Protein AF-K2E7V6-F1 (afdb_monomer_lite)

Secondary structure (DSSP, 8-state):
-EEEEE--SSSHHHHHHTT--TT---EEEEESS--HHHHHHHGGGGGTS-EEEEESS-----TTSSEEEEEEEEPTTSS-EEEEEEE--

Structure (mmCIF, N/CA/C/O backbone):
data_AF-K2E7V6-F1
#
_entry.id   AF-K2E7V6-F1
#
loop_
_atom_site.group_PDB
_atom_site.id
_atom_site.type_symbol
_atom_site.label_atom_id
_atom_site.label_alt_id
_atom_site.label_comp_id
_atom_site.label_asym_id
_atom_site.label_entity_id
_atom_site.label_seq_id
_atom_site.pdbx_PDB_ins_code
_atom_site.Cartn_x
_atom_site.Cartn_y
_atom_site.Cartn_z
_atom_site.occupancy
_atom_site.B_iso_or_equiv
_atom_site.auth_seq_id
_atom_site.auth_comp_id
_atom_site.auth_asym_id
_atom_site.auth_atom_id
_atom_site.pdbx_PDB_model_num
ATOM 1 N N . MET A 1 1 ? -10.677 -3.308 4.103 1.00 87.88 1 MET A N 1
ATOM 2 C CA . MET A 1 1 ? -9.235 -3.040 3.861 1.00 87.88 1 MET A CA 1
ATOM 3 C C . MET A 1 1 ? -9.113 -2.042 2.725 1.00 87.88 1 MET A C 1
ATOM 5 O O . MET A 1 1 ? -9.919 -2.105 1.805 1.00 87.88 1 MET A O 1
ATOM 9 N N . ILE A 1 2 ? -8.145 -1.132 2.779 1.00 92.06 2 ILE A N 1
ATOM 10 C CA . ILE A 1 2 ? -7.909 -0.121 1.743 1.00 92.06 2 ILE A CA 1
ATOM 11 C C . ILE A 1 2 ? -6.492 -0.298 1.200 1.00 92.06 2 ILE A C 1
ATOM 13 O O . ILE A 1 2 ? -5.555 -0.503 1.969 1.00 92.06 2 ILE A O 1
ATOM 17 N N . ILE A 1 3 ? -6.334 -0.221 -0.117 1.00 92.38 3 ILE A N 1
ATOM 18 C CA . ILE A 1 3 ? -5.034 -0.249 -0.786 1.00 92.38 3 ILE A CA 1
ATOM 19 C C . ILE A 1 3 ? -4.888 1.040 -1.592 1.00 92.38 3 ILE A C 1
ATOM 21 O O . ILE A 1 3 ? -5.654 1.285 -2.518 1.00 92.38 3 ILE A O 1
ATOM 25 N N . LEU A 1 4 ? -3.904 1.861 -1.243 1.00 92.88 4 LEU A N 1
ATOM 26 C CA . LEU A 1 4 ? -3.499 3.040 -2.000 1.00 92.88 4 LEU A CA 1
ATOM 27 C C . LEU A 1 4 ? -2.428 2.606 -3.002 1.00 92.88 4 LEU A C 1
ATOM 29 O O . LEU A 1 4 ? -1.372 2.115 -2.609 1.00 92.88 4 LEU A O 1
ATOM 33 N N . ALA A 1 5 ? -2.694 2.754 -4.288 1.00 92.69 5 ALA A N 1
ATOM 34 C CA . ALA A 1 5 ? -1.837 2.269 -5.360 1.00 92.69 5 ALA A CA 1
ATOM 35 C C . ALA A 1 5 ? -1.260 3.437 -6.173 1.00 92.69 5 ALA A C 1
ATOM 37 O O . ALA A 1 5 ? -1.968 4.387 -6.500 1.00 92.69 5 ALA A O 1
ATOM 38 N N . GLU A 1 6 ? 0.034 3.372 -6.491 1.00 88.88 6 GLU A N 1
ATOM 39 C CA . GLU A 1 6 ? 0.722 4.371 -7.315 1.00 88.88 6 GLU A CA 1
ATOM 40 C C . GLU A 1 6 ? 0.322 4.223 -8.792 1.00 88.88 6 GLU A C 1
ATOM 42 O O . GLU A 1 6 ? 0.862 3.383 -9.520 1.00 88.88 6 GLU A O 1
ATOM 47 N N . GLY A 1 7 ? -0.596 5.086 -9.224 1.00 83.75 7 GLY A N 1
ATOM 48 C CA . GLY A 1 7 ? -1.104 5.161 -10.587 1.00 83.75 7 GLY A CA 1
ATOM 49 C C . GLY A 1 7 ? -2.382 4.367 -10.840 1.00 83.75 7 GLY A C 1
ATOM 50 O O . GLY A 1 7 ? -2.541 3.233 -10.383 1.00 83.75 7 GLY A O 1
ATOM 51 N N . ASP A 1 8 ? -3.258 4.982 -11.624 1.00 71.06 8 ASP A N 1
ATOM 52 C CA . ASP A 1 8 ? -4.453 4.441 -12.269 1.00 71.06 8 ASP A CA 1
ATOM 53 C C . ASP A 1 8 ? -4.287 4.419 -13.809 1.00 71.06 8 ASP A C 1
ATOM 55 O O . ASP A 1 8 ? -3.259 4.863 -14.324 1.00 71.06 8 ASP A O 1
ATOM 59 N N . TYR A 1 9 ? -5.258 3.859 -14.544 1.00 67.38 9 TYR A N 1
ATOM 60 C CA . TYR A 1 9 ? -5.253 3.671 -16.010 1.00 67.38 9 TYR A CA 1
ATOM 61 C C . TYR A 1 9 ? -4.275 2.599 -16.524 1.00 67.38 9 TYR A C 1
ATOM 63 O O . TYR A 1 9 ? -3.401 2.851 -17.355 1.00 67.38 9 TYR A O 1
ATOM 71 N N . GLY A 1 10 ? -4.4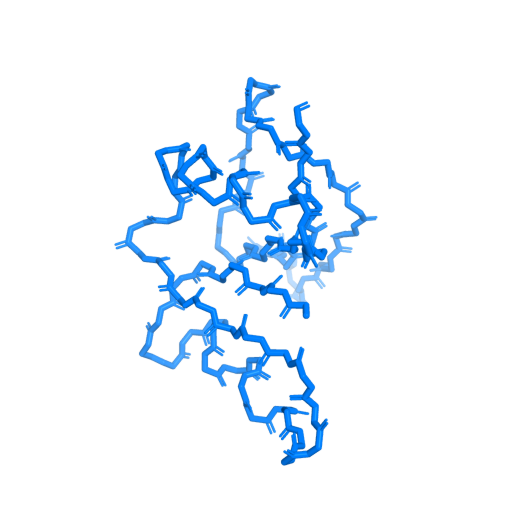39 1.364 -16.048 1.00 66.00 10 GLY A N 1
ATOM 72 C CA . GLY A 1 10 ? -3.631 0.207 -16.466 1.00 66.00 10 GLY A CA 1
ATOM 73 C C . GLY A 1 10 ? -2.317 0.062 -15.693 1.00 66.00 10 GLY A C 1
ATOM 74 O O . GLY A 1 10 ? -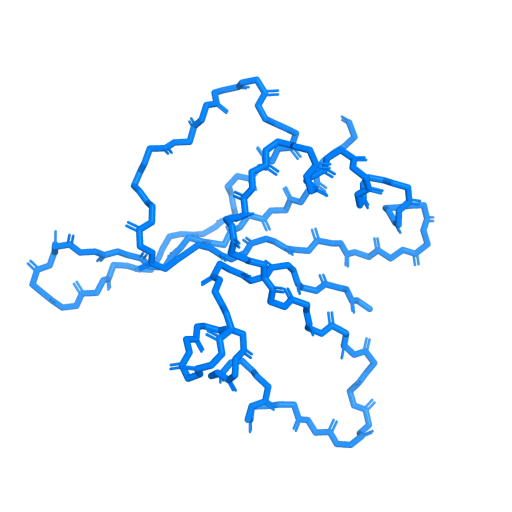1.450 -0.730 -16.068 1.00 66.00 10 GLY A O 1
ATOM 75 N N . LEU A 1 11 ? -2.171 0.826 -14.610 1.00 82.81 11 LEU A N 1
ATOM 76 C CA . LEU A 1 11 ? -1.064 0.744 -13.662 1.00 82.81 11 LEU A CA 1
ATOM 77 C C . LEU A 1 11 ? -1.429 -0.159 -12.474 1.00 82.81 11 LEU A C 1
ATOM 79 O O . LEU A 1 11 ? -2.349 -0.975 -12.545 1.00 82.81 11 LEU A O 1
ATOM 83 N N . ILE A 1 12 ? -0.666 -0.079 -11.380 1.00 84.75 12 ILE A N 1
ATOM 84 C CA . ILE A 1 12 ? -0.755 -1.058 -10.291 1.00 84.75 12 ILE A CA 1
ATOM 85 C C . ILE A 1 12 ? -2.134 -1.085 -9.617 1.00 84.75 12 ILE A C 1
ATOM 87 O O . ILE A 1 12 ? -2.528 -2.146 -9.147 1.00 84.75 12 ILE A O 1
ATOM 91 N N . ALA A 1 13 ? -2.897 0.015 -9.626 1.00 87.31 13 ALA A N 1
ATOM 92 C CA . ALA A 1 13 ? -4.270 0.019 -9.118 1.00 87.31 13 ALA A CA 1
ATOM 93 C C . ALA A 1 13 ? -5.189 -0.917 -9.924 1.00 87.31 13 ALA A C 1
ATOM 95 O O . ALA A 1 13 ? -5.805 -1.807 -9.343 1.00 87.31 13 ALA A O 1
ATOM 96 N N . ASP A 1 14 ? -5.225 -0.778 -11.253 1.00 85.81 14 ASP A N 1
ATOM 97 C CA . ASP A 1 14 ? -6.022 -1.641 -12.138 1.00 85.81 14 ASP A CA 1
ATOM 98 C C . ASP A 1 14 ? -5.551 -3.098 -12.098 1.00 85.81 14 ASP A C 1
ATOM 100 O O . ASP A 1 14 ? -6.365 -4.021 -12.051 1.00 85.81 14 ASP A O 1
ATOM 104 N N . VAL A 1 15 ? -4.231 -3.312 -12.057 1.00 86.81 15 VAL A N 1
ATOM 105 C CA . VAL A 1 15 ? -3.650 -4.658 -11.950 1.00 86.81 15 VAL A CA 1
ATOM 106 C C . VAL A 1 15 ? -4.038 -5.327 -10.636 1.00 86.81 15 VAL A C 1
ATOM 108 O O . VAL A 1 15 ? -4.259 -6.527 -10.620 1.00 86.81 15 VAL A O 1
ATOM 111 N N . LEU A 1 16 ? -4.125 -4.601 -9.524 1.00 86.44 16 LEU A N 1
ATOM 112 C CA . LEU A 1 16 ? -4.603 -5.187 -8.271 1.00 86.44 16 LEU A CA 1
ATOM 113 C C . LEU A 1 16 ? -6.114 -5.448 -8.321 1.00 86.44 16 LEU A C 1
ATOM 115 O O . LEU A 1 16 ? -6.578 -6.443 -7.767 1.00 86.44 16 LEU A O 1
ATOM 119 N N . ASN A 1 17 ? -6.863 -4.597 -9.023 1.00 86.38 17 ASN A N 1
ATOM 120 C CA . ASN A 1 17 ? -8.315 -4.694 -9.128 1.00 86.38 17 ASN A CA 1
ATOM 121 C C . ASN A 1 17 ? -8.779 -5.970 -9.848 1.00 86.38 17 ASN A C 1
ATOM 123 O O . ASN A 1 17 ? -9.773 -6.561 -9.443 1.00 86.38 17 ASN A O 1
ATOM 127 N N . ILE A 1 18 ? -8.034 -6.460 -10.848 1.00 87.31 18 ILE A N 1
ATOM 128 C CA . ILE A 1 18 ? -8.370 -7.721 -11.545 1.00 87.31 18 ILE A CA 1
ATOM 129 C C . ILE A 1 18 ? -8.268 -8.973 -10.657 1.00 87.31 18 ILE A C 1
ATOM 131 O O . ILE A 1 18 ? -8.797 -10.020 -11.024 1.00 87.31 18 ILE A O 1
ATOM 135 N N . PHE A 1 19 ? -7.567 -8.896 -9.521 1.00 86.38 19 PHE A N 1
ATOM 136 C CA . PHE A 1 19 ? -7.448 -10.012 -8.580 1.00 86.38 19 PHE A CA 1
ATOM 137 C C . PHE A 1 19 ? -8.524 -9.989 -7.489 1.00 86.38 19 PHE A C 1
ATOM 139 O O . PHE A 1 19 ? -8.608 -10.953 -6.726 1.00 86.38 19 PHE A O 1
ATOM 146 N N . LEU A 1 20 ? -9.323 -8.919 -7.402 1.00 88.69 20 LEU A N 1
ATOM 147 C CA . LEU A 1 20 ? -10.427 -8.844 -6.453 1.00 88.69 20 LEU A CA 1
ATOM 148 C C . LEU A 1 20 ? -11.568 -9.764 -6.883 1.00 88.69 20 LEU A C 1
ATOM 150 O O . LEU A 1 20 ? -11.942 -9.819 -8.055 1.00 88.69 20 LEU A O 1
ATOM 154 N N . LYS A 1 21 ? -12.138 -10.470 -5.910 1.00 88.12 21 LYS A N 1
ATOM 155 C CA . LYS A 1 21 ? -13.392 -11.210 -6.068 1.00 88.12 21 LYS A CA 1
ATOM 156 C C . LYS A 1 21 ? -14.554 -10.363 -5.557 1.00 88.12 21 LYS A C 1
ATOM 158 O O . LYS A 1 21 ? -14.361 -9.498 -4.710 1.00 88.12 21 LYS A O 1
ATOM 163 N N . ASP A 1 22 ? -15.772 -10.661 -5.998 1.00 79.81 22 ASP A N 1
ATOM 164 C CA . ASP A 1 22 ? -16.972 -9.903 -5.606 1.00 79.81 22 ASP A CA 1
ATOM 165 C C . ASP A 1 22 ? -17.236 -9.868 -4.086 1.00 79.81 22 ASP A C 1
ATOM 167 O O . ASP A 1 22 ? -17.851 -8.928 -3.590 1.00 79.81 22 ASP A O 1
ATOM 171 N N . ASP A 1 23 ? -16.758 -10.864 -3.332 1.00 87.81 23 ASP A N 1
ATOM 172 C CA . ASP A 1 23 ? -16.912 -10.927 -1.868 1.00 87.81 23 ASP A CA 1
ATOM 173 C C . ASP A 1 23 ? -15.765 -10.221 -1.105 1.00 87.81 23 ASP A C 1
ATOM 175 O O . ASP A 1 23 ? -15.832 -10.030 0.114 1.00 87.81 23 ASP A O 1
ATOM 179 N N . ASP A 1 24 ? -14.701 -9.797 -1.801 1.00 84.81 24 ASP A N 1
ATOM 180 C CA . ASP A 1 24 ? -13.563 -9.129 -1.173 1.00 84.81 24 ASP A CA 1
ATOM 181 C C . ASP A 1 24 ? -13.932 -7.706 -0.733 1.00 84.81 24 ASP A C 1
ATOM 183 O O . ASP A 1 24 ? -14.175 -6.801 -1.531 1.00 84.81 24 ASP A O 1
ATOM 187 N N . LYS A 1 25 ? -13.875 -7.453 0.579 1.00 85.88 25 LYS A N 1
ATOM 188 C CA . LYS A 1 25 ? -14.066 -6.113 1.170 1.00 85.88 25 LYS A CA 1
ATOM 189 C C . LYS A 1 25 ? -12.784 -5.273 1.098 1.00 85.88 25 LYS A C 1
ATOM 191 O O . LYS A 1 25 ? -12.270 -4.782 2.118 1.00 85.88 25 LYS A O 1
ATOM 196 N N . ILE A 1 26 ? -12.237 -5.148 -0.109 1.00 89.19 26 ILE A N 1
ATOM 197 C CA . ILE A 1 26 ? -10.993 -4.436 -0.406 1.00 89.19 26 ILE A CA 1
ATOM 198 C C . ILE A 1 26 ? -11.306 -3.247 -1.311 1.00 89.19 26 ILE A C 1
ATOM 200 O O . ILE A 1 26 ? -11.867 -3.403 -2.387 1.00 89.19 26 ILE A O 1
ATOM 204 N N . ASN A 1 27 ? -10.925 -2.049 -0.876 1.00 89.44 27 ASN A N 1
ATOM 205 C CA . ASN A 1 27 ? -11.075 -0.826 -1.655 1.00 89.44 27 ASN A CA 1
ATOM 206 C C . ASN A 1 27 ? -9.706 -0.403 -2.199 1.00 89.44 27 ASN A C 1
ATOM 208 O O . ASN A 1 27 ? -8.852 0.050 -1.434 1.00 89.44 27 ASN A O 1
ATOM 212 N N . ILE A 1 28 ? -9.488 -0.582 -3.500 1.00 90.81 28 ILE A N 1
ATOM 213 C CA . ILE A 1 28 ? -8.256 -0.163 -4.173 1.00 90.81 28 ILE A CA 1
ATOM 214 C C . ILE A 1 28 ? -8.464 1.243 -4.732 1.00 90.81 28 ILE A C 1
ATOM 216 O O . ILE A 1 28 ? -9.382 1.487 -5.511 1.00 90.81 28 ILE A O 1
ATOM 220 N N . ARG A 1 29 ? -7.592 2.170 -4.341 1.00 90.94 29 ARG A N 1
ATOM 221 C CA . ARG A 1 29 ? -7.616 3.571 -4.760 1.00 90.94 29 ARG A CA 1
ATOM 222 C C . ARG A 1 29 ? -6.313 3.890 -5.487 1.00 90.94 29 ARG A C 1
ATOM 224 O O . ARG A 1 29 ? -5.245 3.863 -4.876 1.00 90.94 29 ARG A O 1
ATOM 231 N N . GLY A 1 30 ? -6.398 4.169 -6.783 1.00 90.75 30 GLY A N 1
ATOM 232 C CA . GLY A 1 30 ? -5.260 4.641 -7.570 1.00 90.75 30 GLY A CA 1
ATOM 233 C C . GLY A 1 30 ? -5.021 6.133 -7.355 1.00 90.75 30 GLY A C 1
ATOM 234 O O . GLY A 1 30 ? -5.968 6.917 -7.364 1.00 90.75 30 GLY A O 1
ATOM 235 N N . PHE A 1 31 ? -3.765 6.525 -7.1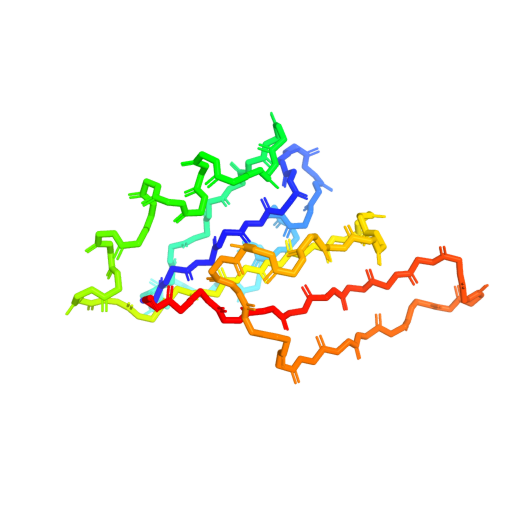48 1.00 89.69 31 PHE A N 1
ATOM 236 C CA . PHE A 1 31 ? -3.361 7.925 -7.032 1.00 89.69 31 PHE A CA 1
ATOM 237 C C . PHE A 1 31 ? -2.141 8.210 -7.900 1.00 89.69 31 PHE A C 1
ATOM 239 O O . PHE A 1 31 ? -1.124 7.515 -7.808 1.00 89.69 31 PHE A O 1
ATOM 246 N N . TRP A 1 32 ? -2.218 9.283 -8.686 1.00 83.81 32 TRP A N 1
ATOM 247 C CA . TRP A 1 32 ? -1.093 9.817 -9.441 1.00 83.81 32 TRP A CA 1
ATOM 248 C C . TRP A 1 32 ? -1.011 11.349 -9.284 1.00 83.81 32 TRP A C 1
ATOM 250 O O . TRP A 1 32 ? -1.834 12.062 -9.858 1.00 83.81 32 TRP A O 1
ATOM 260 N N . PRO A 1 33 ? -0.039 11.888 -8.526 1.00 84.94 33 PRO A N 1
ATOM 261 C CA . PRO A 1 33 ? 0.990 11.176 -7.772 1.00 84.94 33 PRO A CA 1
ATOM 262 C C . PRO A 1 33 ? 0.504 10.695 -6.389 1.00 84.94 33 PRO A C 1
ATOM 264 O O . PRO A 1 33 ? -0.327 11.326 -5.732 1.00 84.94 33 PRO A O 1
ATOM 267 N N . LEU A 1 34 ? 1.051 9.567 -5.928 1.00 88.44 34 LEU A N 1
ATOM 268 C CA . LEU A 1 34 ? 0.857 9.058 -4.568 1.00 88.44 34 LEU A CA 1
ATOM 269 C C . LEU A 1 34 ? 1.901 9.692 -3.636 1.00 88.44 34 LEU A C 1
ATOM 271 O O . LEU A 1 34 ? 2.986 9.147 -3.452 1.00 88.44 34 LEU A O 1
ATOM 275 N N . ASP A 1 35 ? 1.580 10.867 -3.088 1.00 90.50 35 ASP A N 1
ATOM 276 C CA . ASP A 1 35 ? 2.478 11.670 -2.242 1.00 90.50 35 ASP A CA 1
ATOM 277 C C . ASP A 1 35 ? 1.981 11.836 -0.795 1.00 90.50 35 ASP A C 1
ATOM 279 O O . ASP A 1 35 ? 0.890 11.396 -0.433 1.00 90.50 35 ASP A O 1
ATOM 283 N N . GLU A 1 36 ? 2.781 12.520 0.033 1.00 89.38 36 GLU A N 1
ATOM 284 C CA . GLU A 1 36 ? 2.528 12.781 1.458 1.00 89.38 36 GLU A CA 1
ATOM 285 C C . GLU A 1 36 ? 1.086 13.212 1.741 1.00 89.38 36 GLU A C 1
ATOM 287 O O . GLU A 1 36 ? 0.441 12.655 2.622 1.00 89.38 36 GLU A O 1
ATOM 292 N N . LYS A 1 37 ? 0.551 14.163 0.968 1.00 90.38 37 LYS A N 1
ATOM 293 C CA . LYS A 1 37 ? -0.809 14.674 1.171 1.00 90.38 37 LYS A CA 1
ATOM 294 C C . LYS A 1 37 ? -1.861 13.564 1.104 1.00 90.38 37 LYS A C 1
ATOM 296 O O . LYS A 1 37 ? -2.809 13.581 1.882 1.00 90.38 37 LYS A O 1
ATOM 301 N N . VAL A 1 38 ? -1.689 12.604 0.193 1.00 91.56 38 VAL A N 1
ATOM 302 C CA . VAL A 1 38 ? -2.587 11.450 0.060 1.00 91.56 38 VAL A CA 1
ATOM 303 C C . VAL A 1 38 ? -2.428 10.527 1.263 1.00 91.56 38 VAL A C 1
ATOM 305 O O . VAL A 1 38 ? -3.429 10.086 1.822 1.00 91.56 38 VAL A O 1
ATOM 308 N N . LEU A 1 39 ? -1.191 10.270 1.692 1.00 90.50 39 LEU A N 1
ATOM 309 C CA . LEU A 1 39 ? -0.912 9.444 2.868 1.00 90.50 39 LEU A CA 1
ATOM 310 C C . LEU A 1 39 ? -1.559 10.045 4.124 1.00 90.50 39 LEU A C 1
ATOM 312 O O . LEU A 1 39 ? -2.315 9.356 4.802 1.00 90.50 39 LEU A O 1
ATOM 316 N N . LEU A 1 40 ? -1.338 11.339 4.374 1.00 91.25 40 LEU A N 1
ATOM 317 C CA . LEU A 1 40 ? -1.904 12.078 5.505 1.00 91.25 40 LEU A CA 1
ATOM 318 C C . LEU A 1 40 ? -3.435 12.137 5.453 1.00 91.25 40 LEU A C 1
ATOM 320 O O . LEU A 1 40 ? -4.087 11.889 6.466 1.00 91.25 40 LEU A O 1
ATOM 324 N N . ASP A 1 41 ? -4.033 12.404 4.286 1.00 90.88 41 ASP A N 1
ATOM 325 C CA . ASP A 1 41 ? -5.496 12.427 4.164 1.00 90.88 41 ASP A CA 1
ATOM 326 C C . ASP A 1 41 ? -6.116 11.053 4.453 1.00 90.88 41 ASP A C 1
ATOM 328 O O . ASP A 1 41 ? -7.172 10.974 5.079 1.00 90.88 41 ASP A O 1
ATOM 332 N N . ASN A 1 42 ? -5.444 9.966 4.064 1.00 91.31 42 ASN A N 1
ATOM 333 C CA . ASN A 1 42 ? -5.923 8.604 4.292 1.00 91.31 42 ASN A CA 1
ATOM 334 C C . ASN A 1 42 ? -5.556 8.048 5.682 1.00 91.31 42 ASN A C 1
ATOM 336 O O . ASN A 1 42 ? -6.091 7.008 6.062 1.00 91.31 42 ASN A O 1
ATOM 340 N N . GLN A 1 43 ? -4.746 8.740 6.498 1.00 89.12 43 GLN A N 1
ATOM 341 C CA . GLN A 1 43 ? -4.505 8.329 7.892 1.00 89.12 43 GLN A CA 1
ATOM 342 C C . GLN A 1 43 ? -5.797 8.307 8.720 1.00 89.12 43 GLN A C 1
ATOM 344 O O . GLN A 1 43 ? -5.899 7.550 9.685 1.00 89.12 43 GLN A O 1
ATOM 349 N N . LYS A 1 44 ? -6.815 9.098 8.346 1.00 89.94 44 LYS A N 1
ATOM 350 C CA . LYS A 1 44 ? -8.137 9.057 8.996 1.00 89.94 44 LYS A CA 1
ATOM 351 C C . LYS A 1 44 ? -8.805 7.684 8.877 1.00 89.94 44 LYS A C 1
ATOM 353 O O . LYS A 1 44 ? -9.486 7.268 9.811 1.00 89.94 44 LYS A O 1
ATOM 358 N N . GLU A 1 45 ? -8.538 6.966 7.787 1.00 88.56 45 GLU A N 1
ATOM 359 C CA . GLU A 1 45 ? -9.117 5.652 7.506 1.00 88.56 45 GLU A CA 1
ATOM 360 C C . GLU A 1 45 ? -8.494 4.549 8.377 1.00 88.56 45 GLU A C 1
ATOM 362 O O . GLU A 1 45 ? -9.143 3.531 8.617 1.00 88.56 45 GLU A O 1
ATOM 367 N N . LEU A 1 46 ? -7.281 4.767 8.915 1.00 88.81 46 LEU A N 1
ATOM 368 C CA . LEU A 1 46 ? -6.591 3.820 9.808 1.00 88.81 46 LEU A CA 1
ATOM 369 C C . LEU A 1 46 ? -7.374 3.507 11.087 1.00 88.81 46 LEU A C 1
ATOM 371 O O . LEU A 1 46 ? -7.083 2.523 11.762 1.00 88.81 46 LEU A O 1
ATOM 375 N N . LYS A 1 47 ? -8.352 4.347 11.447 1.00 86.38 47 LYS A N 1
ATOM 376 C CA . LYS A 1 47 ? -9.211 4.123 12.617 1.00 86.38 47 LYS A CA 1
ATOM 377 C C . LYS A 1 47 ? -10.113 2.902 12.454 1.00 86.38 47 LYS A C 1
ATOM 379 O O . LYS A 1 47 ? -10.411 2.244 13.444 1.00 86.38 47 LYS A O 1
ATOM 384 N N . GLU A 1 48 ? -10.551 2.628 11.229 1.00 87.25 48 GLU A N 1
ATOM 385 C CA . GLU A 1 48 ? -11.574 1.615 10.938 1.00 87.25 48 GLU A CA 1
ATOM 386 C C . GLU A 1 48 ? -11.099 0.573 9.916 1.00 87.25 48 GLU A C 1
ATOM 388 O O . GLU A 1 48 ? -11.722 -0.476 9.762 1.00 87.25 48 GLU A O 1
ATOM 393 N N . ASN A 1 49 ? -9.989 0.832 9.217 1.00 89.12 49 ASN A N 1
ATOM 394 C CA . ASN A 1 49 ? -9.487 -0.008 8.139 1.00 89.12 49 ASN A CA 1
ATOM 395 C C . ASN A 1 49 ? -7.967 -0.176 8.201 1.00 89.12 49 ASN A C 1
ATOM 397 O O . ASN A 1 49 ? -7.231 0.753 8.515 1.00 89.12 49 ASN A O 1
ATOM 401 N N . LEU A 1 50 ? -7.484 -1.348 7.784 1.00 90.75 50 LEU A N 1
ATOM 402 C CA . LEU A 1 50 ? -6.081 -1.520 7.404 1.00 90.75 50 LEU A CA 1
ATOM 403 C C . LEU A 1 50 ? -5.836 -0.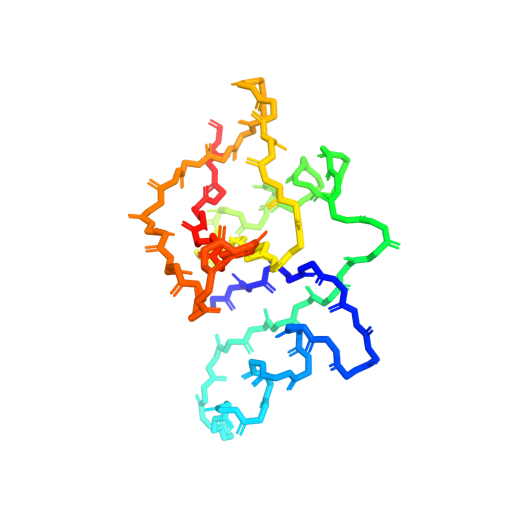812 6.073 1.00 90.75 50 LEU A C 1
ATOM 405 O O . LEU A 1 50 ? -6.559 -1.081 5.106 1.00 90.75 50 LEU A O 1
ATOM 409 N N . VAL A 1 51 ? -4.837 0.069 6.035 1.00 93.75 51 VAL A N 1
ATOM 410 C CA . VAL A 1 51 ? -4.460 0.830 4.842 1.00 93.75 51 VAL A CA 1
ATOM 411 C C . VAL A 1 51 ? -3.065 0.403 4.398 1.00 93.75 51 VAL A C 1
ATOM 413 O O . VAL A 1 51 ? -2.074 0.643 5.088 1.00 93.75 51 VAL A O 1
ATOM 416 N N . TYR A 1 52 ? -2.993 -0.220 3.227 1.00 94.19 52 TYR A N 1
ATOM 417 C CA . TYR A 1 52 ? -1.743 -0.583 2.570 1.00 94.19 52 TYR A CA 1
ATOM 418 C C . TYR A 1 52 ? -1.433 0.390 1.444 1.00 94.19 52 TYR A C 1
ATOM 420 O O . TYR A 1 52 ? -2.336 0.955 0.835 1.00 94.19 52 TYR A O 1
ATOM 428 N N . VAL A 1 53 ? -0.152 0.580 1.159 1.00 93.62 53 VAL A N 1
ATOM 429 C CA . VAL A 1 53 ? 0.335 1.510 0.145 1.00 93.62 53 VAL A CA 1
ATOM 430 C C . VAL A 1 53 ? 1.280 0.759 -0.784 1.00 93.62 53 VAL A C 1
ATOM 432 O O . VAL A 1 53 ? 2.243 0.143 -0.328 1.00 93.62 53 VAL A O 1
ATOM 435 N N . VAL A 1 54 ? 0.997 0.773 -2.083 1.00 93.38 54 VAL A N 1
ATOM 436 C CA . VAL A 1 54 ? 1.743 0.026 -3.096 1.00 93.38 54 VAL A CA 1
ATOM 437 C C . VAL A 1 54 ? 2.372 0.990 -4.088 1.00 93.38 54 VAL A C 1
ATOM 439 O O . VAL A 1 54 ? 1.672 1.686 -4.821 1.00 93.38 54 VAL A O 1
ATOM 442 N N . PHE A 1 55 ? 3.699 0.966 -4.160 1.00 91.62 55 PHE A N 1
ATOM 443 C CA . PHE A 1 55 ? 4.470 1.689 -5.168 1.00 91.62 55 PHE A CA 1
ATOM 444 C C . PHE A 1 55 ? 5.035 0.713 -6.190 1.00 91.62 55 PHE A C 1
ATOM 446 O O . PHE A 1 55 ? 5.458 -0.391 -5.844 1.00 91.62 55 PHE A O 1
ATOM 453 N N . SER A 1 56 ? 5.037 1.108 -7.457 1.00 88.62 56 SER A N 1
ATOM 454 C CA . SER A 1 56 ? 5.478 0.265 -8.574 1.00 88.62 56 SER A CA 1
ATOM 455 C C . SER A 1 56 ? 6.595 0.886 -9.414 1.00 88.62 56 SER A C 1
ATOM 457 O O . SER A 1 56 ? 7.259 0.157 -10.169 1.00 88.62 56 SER A O 1
ATOM 459 N N . GLN A 1 57 ? 6.799 2.202 -9.275 1.00 83.69 57 GLN A N 1
ATOM 460 C CA . GLN A 1 57 ? 7.756 3.008 -10.032 1.00 83.69 57 GLN A CA 1
ATOM 461 C C . GLN A 1 57 ? 8.725 3.766 -9.117 1.00 83.69 57 GLN A C 1
ATOM 463 O O . GLN A 1 57 ? 9.926 3.798 -9.408 1.00 83.69 57 GLN A O 1
ATOM 468 N N . ARG A 1 58 ? 8.241 4.333 -8.003 1.00 85.88 58 ARG A N 1
ATOM 469 C CA . ARG A 1 58 ? 9.088 5.046 -7.034 1.00 85.88 58 ARG A CA 1
ATOM 470 C C . ARG A 1 58 ? 10.068 4.095 -6.331 1.00 85.88 58 ARG A C 1
ATOM 472 O O . ARG A 1 58 ? 9.726 2.970 -5.973 1.00 85.88 58 ARG A O 1
ATOM 479 N N . LYS A 1 59 ? 11.310 4.559 -6.154 1.00 82.94 59 LYS A N 1
ATOM 480 C CA . LYS A 1 59 ? 12.407 3.816 -5.498 1.00 82.94 59 LYS A CA 1
ATOM 481 C C . LYS A 1 59 ? 12.843 4.421 -4.172 1.00 82.94 59 LYS A C 1
ATOM 483 O O . LYS A 1 59 ? 13.392 3.714 -3.333 1.00 82.94 59 LYS A O 1
ATOM 488 N N . GLU A 1 60 ? 12.631 5.721 -4.019 1.00 85.50 60 GLU A N 1
ATOM 489 C CA . GLU A 1 60 ? 13.060 6.505 -2.870 1.00 85.50 60 GLU A CA 1
ATOM 490 C C . GLU A 1 60 ? 11.826 7.008 -2.134 1.00 85.50 60 GLU A C 1
ATOM 492 O O . GLU A 1 60 ? 10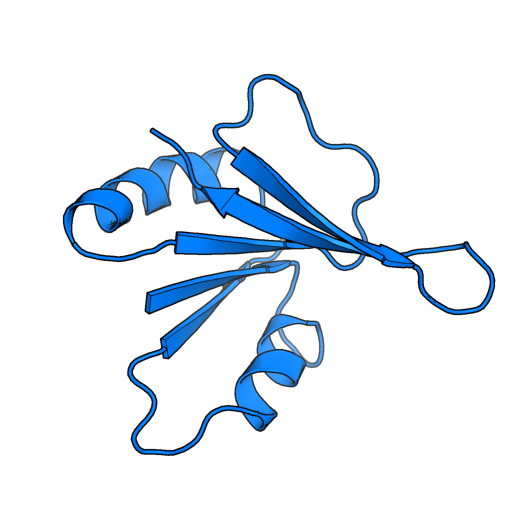.912 7.565 -2.743 1.00 85.50 60 GLU A O 1
ATOM 497 N N . PHE A 1 61 ? 11.801 6.787 -0.824 1.00 88.00 61 PHE A N 1
ATOM 498 C CA . PHE A 1 61 ? 10.678 7.123 0.039 1.00 88.00 61 PHE A CA 1
ATOM 499 C C . PHE A 1 61 ? 11.199 8.000 1.172 1.00 88.00 61 PHE A C 1
ATOM 501 O O . PHE A 1 61 ? 12.133 7.586 1.863 1.00 88.00 61 PHE A O 1
ATOM 508 N N . PRO A 1 62 ? 10.651 9.208 1.363 1.00 88.94 62 PRO A N 1
ATOM 509 C CA . PRO A 1 62 ? 11.100 10.064 2.445 1.00 88.94 62 PRO A CA 1
ATOM 510 C C . PRO A 1 62 ? 10.825 9.445 3.822 1.00 88.94 62 PRO A C 1
ATOM 512 O O . PRO A 1 62 ? 9.724 8.975 4.088 1.00 88.94 62 PRO A O 1
ATOM 515 N N . ASN A 1 63 ? 11.807 9.504 4.729 1.00 84.94 63 ASN A N 1
ATOM 516 C CA . ASN A 1 63 ? 11.695 8.929 6.080 1.00 84.94 63 ASN A CA 1
ATOM 517 C C . ASN A 1 63 ? 10.615 9.593 6.954 1.00 84.94 63 ASN A C 1
ATOM 519 O O . ASN A 1 63 ? 10.225 9.029 7.969 1.00 84.94 63 ASN A O 1
ATOM 523 N N . PHE A 1 64 ? 10.169 10.801 6.594 1.00 87.56 64 PHE A N 1
ATOM 524 C CA . PHE A 1 64 ? 9.103 11.513 7.304 1.00 87.56 64 PHE A CA 1
ATOM 525 C C . PHE A 1 64 ? 7.701 11.040 6.910 1.00 87.56 64 PHE A C 1
ATOM 527 O O .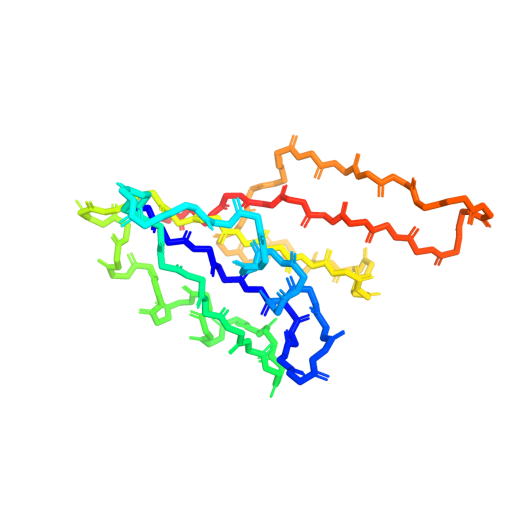 PHE A 1 64 ? 6.724 11.440 7.536 1.00 87.56 64 PHE A O 1
ATOM 534 N N . TRP A 1 65 ? 7.580 10.213 5.869 1.00 91.06 65 TRP A N 1
ATOM 535 C CA . TRP A 1 65 ? 6.286 9.683 5.477 1.00 91.06 65 TRP A CA 1
ATOM 536 C C . TRP A 1 65 ? 5.766 8.693 6.515 1.00 91.06 65 TRP A C 1
ATOM 538 O O . TRP A 1 65 ? 6.534 7.860 7.003 1.00 91.06 65 TRP A O 1
ATOM 548 N N . PRO A 1 66 ? 4.455 8.716 6.807 1.00 92.44 66 PRO A N 1
ATOM 549 C CA . PRO A 1 66 ? 3.846 7.806 7.764 1.00 92.44 66 PRO A CA 1
ATOM 550 C C . PRO A 1 66 ? 3.620 6.426 7.129 1.00 92.44 66 PRO A C 1
ATOM 552 O O . PRO A 1 66 ? 2.495 5.941 7.057 1.00 92.44 66 PRO A O 1
ATOM 555 N N . ILE A 1 67 ? 4.673 5.808 6.592 1.00 93.44 67 ILE A N 1
ATOM 556 C CA . ILE A 1 67 ? 4.620 4.491 5.960 1.00 93.44 67 ILE A CA 1
ATOM 557 C C . ILE A 1 67 ? 5.716 3.579 6.496 1.00 93.44 67 ILE A C 1
ATOM 559 O O . ILE A 1 67 ? 6.860 3.981 6.703 1.00 93.44 67 ILE A O 1
ATOM 563 N N . LYS A 1 68 ? 5.377 2.305 6.658 1.00 93.62 68 LYS A N 1
ATOM 564 C CA . LYS A 1 68 ? 6.293 1.259 7.095 1.00 93.62 68 LYS A CA 1
ATOM 565 C C . LYS A 1 68 ? 6.430 0.205 6.012 1.00 93.62 68 LYS A C 1
ATOM 567 O O . LYS A 1 68 ? 5.441 -0.389 5.594 1.00 93.62 68 LYS A O 1
ATOM 572 N N . LEU A 1 69 ? 7.656 -0.036 5.546 1.00 93.19 69 LEU A N 1
ATOM 573 C CA . LEU A 1 69 ? 7.912 -1.052 4.526 1.00 93.19 69 LEU A CA 1
ATOM 574 C C . LEU A 1 69 ? 7.599 -2.437 5.098 1.00 93.19 69 LEU A C 1
ATOM 576 O O . LEU A 1 69 ? 8.220 -2.858 6.073 1.00 93.19 69 LEU A O 1
ATOM 580 N N . ILE A 1 70 ? 6.663 -3.149 4.472 1.00 93.88 70 ILE A N 1
ATOM 581 C CA . ILE A 1 70 ? 6.366 -4.547 4.803 1.00 93.88 70 ILE A CA 1
ATOM 582 C C . ILE A 1 70 ? 7.215 -5.456 3.932 1.00 93.88 70 ILE A C 1
ATOM 584 O O . ILE A 1 70 ? 7.865 -6.380 4.422 1.00 93.88 70 ILE A O 1
ATOM 588 N N . LYS A 1 71 ? 7.172 -5.225 2.616 1.00 92.62 71 LYS A N 1
ATOM 589 C CA . LYS A 1 71 ? 7.825 -6.107 1.657 1.00 92.62 71 LYS A CA 1
ATOM 590 C C . LYS A 1 71 ? 8.191 -5.381 0.378 1.00 92.62 71 LYS A C 1
ATOM 592 O O . LYS A 1 71 ? 7.462 -4.524 -0.107 1.00 92.62 71 LYS A O 1
ATOM 597 N N . LYS A 1 72 ? 9.320 -5.783 -0.190 1.00 92.56 72 LYS A N 1
ATOM 598 C CA . LYS A 1 72 ? 9.781 -5.375 -1.510 1.00 92.56 72 LYS A CA 1
ATOM 599 C C . LYS A 1 72 ? 9.790 -6.602 -2.420 1.00 92.56 72 LYS A C 1
ATOM 601 O O . LYS A 1 72 ? 10.256 -7.664 -2.011 1.00 92.56 72 LYS A O 1
ATOM 606 N N . TYR A 1 73 ? 9.282 -6.443 -3.633 1.00 89.69 73 TYR A N 1
ATOM 607 C CA . TYR A 1 73 ? 9.273 -7.455 -4.680 1.00 89.69 73 TYR A CA 1
ATOM 608 C C . TYR A 1 73 ? 10.078 -6.936 -5.866 1.00 89.69 73 TYR A C 1
ATOM 610 O O . TYR A 1 73 ? 9.611 -6.085 -6.627 1.00 89.69 73 TYR A O 1
ATOM 618 N N . ASP A 1 74 ? 11.304 -7.424 -6.009 1.00 87.94 74 ASP A N 1
ATOM 619 C CA . ASP A 1 74 ? 12.173 -7.044 -7.115 1.00 87.94 74 ASP A CA 1
ATOM 620 C C . ASP A 1 74 ? 11.628 -7.568 -8.449 1.00 87.94 74 ASP A C 1
ATOM 622 O O . ASP A 1 74 ? 11.277 -8.743 -8.581 1.00 87.94 74 ASP A O 1
ATOM 626 N N . LYS A 1 75 ? 11.543 -6.686 -9.452 1.00 82.94 75 LYS A N 1
ATOM 627 C CA . LYS A 1 75 ? 11.173 -7.087 -10.813 1.00 82.94 75 LYS A CA 1
ATOM 628 C C . LYS A 1 75 ? 12.392 -7.687 -11.528 1.00 82.94 75 LYS A C 1
ATOM 630 O O . LYS A 1 75 ? 13.528 -7.271 -11.264 1.00 82.94 75 LYS A O 1
ATOM 635 N N . PRO A 1 76 ? 12.182 -8.626 -12.471 1.00 80.12 76 PRO A N 1
ATOM 636 C CA . PRO A 1 76 ? 13.268 -9.186 -13.269 1.00 80.12 76 PRO A CA 1
ATOM 637 C C . PRO A 1 76 ? 14.070 -8.072 -13.956 1.00 80.12 76 PRO A C 1
ATOM 639 O O . PRO A 1 76 ? 13.513 -7.127 -14.514 1.00 80.12 76 PRO A O 1
ATOM 642 N N . GLY A 1 77 ? 15.399 -8.162 -13.874 1.00 76.75 77 GLY A N 1
ATOM 643 C CA . GLY A 1 77 ? 16.317 -7.141 -14.389 1.00 76.75 77 GLY A CA 1
ATOM 644 C C . GLY A 1 77 ? 16.684 -6.027 -13.400 1.00 76.75 77 GLY A C 1
ATOM 645 O O . GLY A 1 77 ? 17.440 -5.137 -13.778 1.00 76.75 77 GLY A O 1
ATOM 646 N N . ASN A 1 78 ? 16.194 -6.067 -12.153 1.00 66.31 78 ASN A N 1
ATOM 647 C CA . ASN A 1 78 ? 16.608 -5.205 -11.031 1.00 66.31 78 ASN A CA 1
ATOM 648 C C . ASN A 1 78 ? 16.463 -3.684 -11.274 1.00 66.31 78 ASN A C 1
ATOM 650 O O . ASN A 1 78 ? 17.086 -2.864 -10.600 1.00 66.31 78 ASN A O 1
ATOM 654 N N . ARG A 1 79 ? 15.651 -3.282 -12.263 1.00 72.19 79 ARG A N 1
ATOM 655 C CA . ARG A 1 79 ? 15.456 -1.870 -12.637 1.00 72.19 79 ARG A CA 1
ATOM 656 C C . ARG A 1 79 ? 14.347 -1.192 -11.849 1.00 72.19 79 ARG A C 1
ATOM 658 O O . ARG A 1 79 ? 14.410 0.019 -11.672 1.00 72.19 79 ARG A O 1
ATOM 665 N N . THR A 1 80 ? 13.344 -1.938 -11.405 1.00 80.62 80 THR A N 1
ATOM 666 C CA . THR A 1 80 ? 12.192 -1.458 -10.628 1.00 80.62 80 THR A CA 1
ATOM 667 C C . THR A 1 80 ? 11.759 -2.552 -9.653 1.00 80.62 80 THR A C 1
ATOM 669 O O . THR A 1 80 ? 12.146 -3.711 -9.799 1.00 80.62 80 THR A O 1
ATOM 672 N N . ALA A 1 81 ? 10.974 -2.195 -8.645 1.00 87.94 81 ALA A N 1
ATOM 673 C CA . ALA A 1 81 ? 10.418 -3.143 -7.691 1.00 87.94 81 ALA A CA 1
ATOM 674 C C . ALA A 1 81 ? 9.001 -2.705 -7.319 1.00 87.94 81 ALA A C 1
ATOM 676 O O . ALA A 1 81 ? 8.669 -1.524 -7.431 1.00 87.94 81 ALA A O 1
ATOM 677 N N . TYR A 1 82 ? 8.174 -3.656 -6.900 1.00 90.44 82 TYR A N 1
ATOM 678 C CA . TYR A 1 82 ? 6.947 -3.331 -6.189 1.00 90.44 82 TYR A CA 1
ATOM 679 C C . TYR A 1 82 ? 7.267 -3.211 -4.707 1.00 90.44 82 TYR A C 1
ATOM 681 O O . TYR A 1 82 ? 7.861 -4.116 -4.120 1.00 90.44 82 TYR A O 1
ATOM 689 N N . TYR A 1 83 ? 6.867 -2.110 -4.096 1.00 93.00 83 TYR A N 1
ATOM 690 C CA . TYR A 1 83 ? 7.023 -1.893 -2.671 1.00 93.00 83 TYR A CA 1
ATOM 691 C C . TYR A 1 83 ? 5.651 -1.900 -2.025 1.00 93.00 83 TYR A C 1
ATOM 693 O O . TYR A 1 83 ? 4.784 -1.114 -2.398 1.00 93.00 83 TYR A O 1
ATOM 701 N N . LEU A 1 84 ? 5.476 -2.793 -1.060 1.00 93.69 84 LEU A N 1
ATOM 702 C CA . LEU A 1 84 ? 4.302 -2.872 -0.213 1.00 93.69 84 LEU A CA 1
ATOM 703 C C . LEU A 1 84 ? 4.638 -2.250 1.137 1.00 93.69 84 LEU A C 1
ATOM 705 O O . LEU A 1 84 ? 5.488 -2.754 1.879 1.00 93.69 84 LEU A O 1
ATOM 709 N N . PHE A 1 85 ? 3.931 -1.181 1.453 1.00 94.44 85 PHE A N 1
ATOM 710 C CA . PHE A 1 85 ? 3.992 -0.484 2.720 1.00 94.44 85 PHE A CA 1
ATOM 711 C C . PHE A 1 85 ? 2.664 -0.597 3.464 1.00 94.44 85 PHE A C 1
ATOM 713 O O . PHE A 1 85 ? 1.603 -0.769 2.868 1.00 94.44 85 PHE A O 1
ATOM 720 N N . GLU A 1 86 ? 2.736 -0.461 4.777 1.00 94.38 86 GLU A N 1
ATOM 721 C CA . GLU A 1 86 ? 1.605 -0.183 5.652 1.00 94.38 86 GLU A CA 1
ATOM 722 C C . GLU A 1 86 ? 1.587 1.310 5.952 1.00 94.38 86 GLU A C 1
ATOM 724 O O . GLU A 1 86 ? 2.639 1.883 6.241 1.00 94.38 86 GLU A O 1
ATOM 729 N N . LEU A 1 87 ? 0.421 1.946 5.890 1.00 93.00 87 LEU A N 1
ATOM 730 C CA . LEU A 1 87 ? 0.276 3.311 6.379 1.00 93.00 87 LEU A CA 1
ATOM 731 C C . LEU A 1 87 ? 0.223 3.274 7.914 1.00 93.00 87 LEU A C 1
ATOM 733 O O . LEU A 1 87 ? -0.567 2.537 8.502 1.00 93.00 87 LEU A O 1
ATOM 737 N N . THR A 1 88 ? 1.066 4.064 8.566 1.00 90.69 88 THR A N 1
ATOM 738 C CA . THR A 1 88 ? 1.155 4.156 10.027 1.00 90.69 88 THR A CA 1
ATOM 739 C C . THR A 1 88 ? 0.578 5.475 10.532 1.00 90.69 88 THR A C 1
ATOM 741 O O . THR A 1 88 ? 0.352 6.405 9.759 1.00 90.69 88 THR A O 1
ATOM 744 N N . LYS A 1 89 ? 0.296 5.555 11.836 1.00 79.12 89 LYS A N 1
ATOM 745 C CA . LYS A 1 89 ? -0.149 6.793 12.489 1.00 79.12 89 LYS A CA 1
ATOM 746 C C . LYS A 1 89 ? 1.036 7.670 12.872 1.00 79.12 89 LYS A C 1
ATOM 748 O O . LYS A 1 89 ? 2.040 7.090 13.336 1.00 79.12 89 LYS A O 1
#

Foldseek 3Di:
DEEEEADDDPPPLVVVVVVDDPPDPYHRHYDVHPDQVVLVVCVVVVVPDWYKYKYWADDDDDPPRQKAWPDWAADPPRPTIITIITRHD

Sequence (89 aa):
MIILAEGDYGLIADVLNIFLKDDDKINIRGFWPLDEKVLLDNQKELKENLVYVVFSQRKEFPNFWPIKLIKKYDKPGNRTAYYLFELTK

Radius of gyration: 12.71 Å; chains: 1; bounding box: 34×26×29 Å

pLDDT: mean 87.6, std 6.0, range [66.0, 94.44]